Protein AF-S9QYT9-F1 (afdb_monomer_lite)

Radius of gyration: 26.93 Å; chains: 1; bounding box: 51×49×62 Å

Organism: NCBI:txid1123069

pLDDT: mean 79.94, std 13.96, range [47.41, 98.0]

Sequence (115 aa):
MLRTTLPFGLLFALAACAQFPALDARIPPSERQAPPAPLLPLIPILESADALSASGGFEAELSARADALAARSAGLAPTSDPAEDAARLDALRQRAANLRAATPWQASTPSASLP

Foldseek 3Di:
DPDPVVVVVVVVVVVVPDDPVVVVVVQDPCRVPDDPDDDDDVVVVVVVVVVVVVVPVVVVVVVVVVVVVVVVCVPDDPPDDPVVVVVVVVVVVVVVVVVVVVDPPVPDDPPDDDD

Structure (mmCIF, N/CA/C/O backbone):
data_AF-S9QYT9-F1
#
_entry.id   AF-S9QYT9-F1
#
loop_
_atom_site.group_PDB
_atom_site.id
_atom_site.type_symbol
_atom_site.label_atom_id
_atom_site.label_alt_id
_atom_site.label_comp_id
_atom_site.label_asym_id
_atom_site.label_entity_id
_atom_site.label_seq_id
_atom_site.pdbx_PDB_ins_code
_atom_site.Cartn_x
_atom_site.Cartn_y
_atom_site.Cartn_z
_atom_site.occupancy
_atom_site.B_iso_or_equiv
_atom_site.auth_seq_id
_atom_site.auth_comp_id
_atom_site.auth_asym_id
_atom_site.auth_atom_id
_atom_site.pdbx_PDB_model_num
ATOM 1 N N . MET A 1 1 ? 29.949 32.510 -30.313 1.00 49.00 1 MET A N 1
ATOM 2 C CA . MET A 1 1 ? 29.814 31.777 -29.032 1.00 49.00 1 MET A CA 1
ATOM 3 C C . MET A 1 1 ? 28.971 30.506 -29.229 1.00 49.00 1 MET A C 1
ATOM 5 O O . MET A 1 1 ? 27.970 30.331 -28.558 1.00 49.00 1 MET A O 1
ATOM 9 N N . LEU A 1 2 ? 29.350 29.625 -30.171 1.00 55.09 2 LEU A N 1
ATOM 10 C CA . LEU A 1 2 ? 28.521 28.484 -30.619 1.00 55.09 2 LEU A CA 1
ATOM 11 C C . LEU A 1 2 ? 29.330 27.171 -30.759 1.00 55.09 2 LEU A C 1
ATOM 13 O O . LEU A 1 2 ? 29.019 26.332 -31.593 1.00 55.09 2 LEU A O 1
ATOM 17 N N . ARG A 1 3 ? 30.438 27.026 -30.013 1.00 58.53 3 ARG A N 1
ATOM 18 C CA . ARG A 1 3 ? 31.364 25.872 -30.123 1.00 58.53 3 ARG A CA 1
ATOM 19 C C . ARG A 1 3 ? 31.360 24.940 -28.905 1.00 58.53 3 ARG A C 1
ATOM 21 O O . ARG A 1 3 ? 31.927 23.860 -28.987 1.00 58.53 3 ARG A O 1
ATOM 28 N N . THR A 1 4 ? 30.712 25.320 -27.805 1.00 57.84 4 THR A N 1
ATOM 29 C CA . THR A 1 4 ? 30.713 24.565 -26.535 1.00 57.84 4 THR A CA 1
ATOM 30 C C . THR A 1 4 ? 29.491 23.668 -26.321 1.00 57.84 4 THR A C 1
ATOM 32 O O . THR A 1 4 ? 29.521 22.832 -25.427 1.00 57.84 4 THR A O 1
ATOM 35 N N . THR A 1 5 ? 28.442 23.773 -27.142 1.00 58.00 5 THR A N 1
ATOM 36 C CA . THR A 1 5 ? 27.227 22.935 -27.035 1.00 58.00 5 THR A CA 1
ATOM 37 C C . THR A 1 5 ? 27.341 21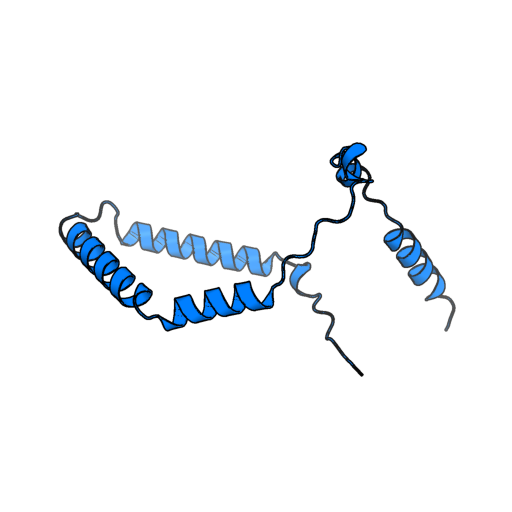.584 -27.752 1.00 58.00 5 THR A C 1
ATOM 39 O O . THR A 1 5 ? 26.647 20.635 -27.398 1.00 58.00 5 THR A O 1
ATOM 42 N N . LEU A 1 6 ? 28.254 21.466 -28.719 1.00 59.47 6 LEU A N 1
ATOM 43 C CA . LEU A 1 6 ? 28.481 20.257 -29.517 1.00 59.47 6 LEU A CA 1
ATOM 44 C C . LEU A 1 6 ? 29.016 19.041 -28.716 1.00 59.47 6 LEU A C 1
ATOM 46 O O . LEU A 1 6 ? 28.505 17.942 -28.930 1.00 59.47 6 LEU A O 1
ATOM 50 N N . PRO A 1 7 ? 29.967 19.175 -27.761 1.00 65.31 7 PRO A N 1
ATOM 51 C CA . PRO A 1 7 ? 30.437 18.022 -26.985 1.00 65.31 7 PRO A CA 1
ATOM 52 C C . PRO A 1 7 ? 29.396 17.505 -25.982 1.00 65.31 7 PRO A C 1
ATOM 54 O O . PRO A 1 7 ? 29.366 16.312 -25.695 1.00 65.31 7 PRO A O 1
ATOM 57 N N . PHE A 1 8 ? 28.517 18.375 -25.470 1.00 65.88 8 PHE A N 1
ATOM 58 C CA . PHE A 1 8 ? 27.509 17.988 -24.479 1.00 65.88 8 PHE A CA 1
ATOM 59 C C . PHE A 1 8 ? 26.408 17.113 -25.095 1.00 65.88 8 PHE A C 1
ATOM 61 O O . PHE A 1 8 ? 26.049 16.087 -24.524 1.00 65.88 8 PHE A O 1
ATOM 68 N N . GLY A 1 9 ? 25.935 17.459 -26.299 1.00 69.62 9 GLY A N 1
ATOM 69 C CA . GLY A 1 9 ? 24.971 16.632 -27.034 1.00 69.62 9 GLY A CA 1
ATOM 70 C C . GLY A 1 9 ? 25.532 15.259 -27.420 1.00 69.62 9 GLY A C 1
ATOM 71 O O . GLY A 1 9 ? 24.830 14.258 -27.309 1.00 69.62 9 GLY A O 1
ATOM 72 N N . LEU A 1 10 ? 26.816 15.193 -27.796 1.00 70.69 10 LEU A N 1
ATOM 73 C CA . LEU A 1 10 ? 27.498 13.936 -28.125 1.00 70.69 10 LEU A CA 1
ATOM 74 C C . LEU A 1 10 ? 27.612 13.007 -26.904 1.00 70.69 10 LEU A C 1
ATOM 76 O O . LEU A 1 10 ? 27.342 11.813 -27.011 1.00 70.69 10 LEU A O 1
ATOM 80 N N . LEU A 1 11 ? 27.970 13.551 -25.736 1.00 70.88 11 LEU A N 1
ATOM 81 C CA . LEU A 1 11 ? 28.046 12.790 -24.484 1.00 70.88 11 LEU A CA 1
ATOM 82 C C . LEU A 1 11 ? 26.670 12.287 -24.030 1.00 70.88 11 LEU A C 1
ATOM 84 O O . LEU A 1 11 ? 26.561 11.156 -23.562 1.00 70.88 11 LEU A O 1
ATOM 88 N N . PHE A 1 12 ? 25.615 13.085 -24.216 1.00 69.81 12 PHE A N 1
ATOM 89 C CA . PHE A 1 12 ? 24.249 12.674 -23.888 1.00 69.81 12 PHE A CA 1
ATOM 90 C C . PHE A 1 12 ? 23.732 11.583 -24.838 1.00 69.81 12 PHE A C 1
ATOM 92 O O . PHE A 1 12 ? 23.098 10.630 -24.392 1.00 69.81 12 PHE A O 1
ATOM 99 N N . ALA A 1 13 ? 24.067 11.664 -26.130 1.00 67.69 13 ALA A N 1
ATOM 100 C CA . ALA A 1 13 ? 23.765 10.616 -27.105 1.00 67.69 13 ALA A CA 1
ATOM 101 C C . ALA A 1 13 ? 24.514 9.302 -26.804 1.00 67.69 13 ALA A C 1
ATOM 103 O O . ALA A 1 13 ? 23.942 8.224 -26.940 1.00 67.69 13 ALA A O 1
ATOM 104 N N . LEU A 1 14 ? 25.765 9.379 -26.334 1.00 64.50 14 LEU A N 1
ATOM 105 C CA . LEU A 1 14 ? 26.533 8.212 -25.881 1.00 64.50 14 LEU A CA 1
ATOM 106 C C . LEU A 1 14 ? 25.954 7.596 -24.595 1.00 64.50 14 LEU A C 1
ATOM 108 O O . LEU A 1 14 ? 25.917 6.374 -24.474 1.00 64.50 14 LEU A O 1
ATOM 112 N N . ALA A 1 15 ? 25.460 8.415 -23.661 1.00 63.12 15 ALA A N 1
ATOM 113 C CA . ALA A 1 15 ? 24.824 7.943 -22.428 1.00 63.12 15 ALA A CA 1
ATOM 114 C C . ALA A 1 15 ? 23.426 7.341 -22.664 1.00 63.12 15 ALA A C 1
ATOM 116 O O . ALA A 1 15 ? 23.053 6.381 -21.996 1.00 63.12 15 ALA A O 1
ATOM 117 N N . ALA A 1 16 ? 22.669 7.852 -23.640 1.00 59.84 16 ALA A N 1
ATOM 118 C CA . ALA A 1 16 ? 21.370 7.297 -24.027 1.00 59.84 16 ALA A CA 1
ATOM 119 C C . ALA A 1 16 ? 21.474 5.927 -24.733 1.00 59.84 16 ALA A C 1
ATOM 121 O O . ALA A 1 16 ? 20.494 5.190 -24.779 1.00 59.84 16 ALA A O 1
ATOM 122 N N . CYS A 1 17 ? 22.662 5.559 -25.229 1.00 62.38 17 CYS A N 1
ATOM 123 C CA . CYS A 1 17 ? 22.975 4.229 -25.763 1.00 62.38 17 CYS A CA 1
ATOM 124 C C . CYS A 1 17 ? 23.557 3.263 -24.711 1.00 62.38 17 CYS A C 1
ATOM 126 O O . CYS A 1 17 ? 24.052 2.193 -25.072 1.00 62.38 17 CYS A O 1
ATOM 128 N N . ALA A 1 18 ? 23.534 3.610 -23.419 1.00 64.00 18 ALA A N 1
ATOM 129 C CA . ALA A 1 18 ? 24.022 2.727 -22.365 1.00 64.00 18 ALA A CA 1
ATOM 130 C C . ALA A 1 18 ? 23.052 1.553 -22.144 1.00 64.00 18 ALA A C 1
ATOM 132 O O . ALA A 1 18 ? 22.136 1.608 -21.326 1.00 64.00 18 ALA A O 1
ATOM 133 N N . GLN A 1 19 ? 23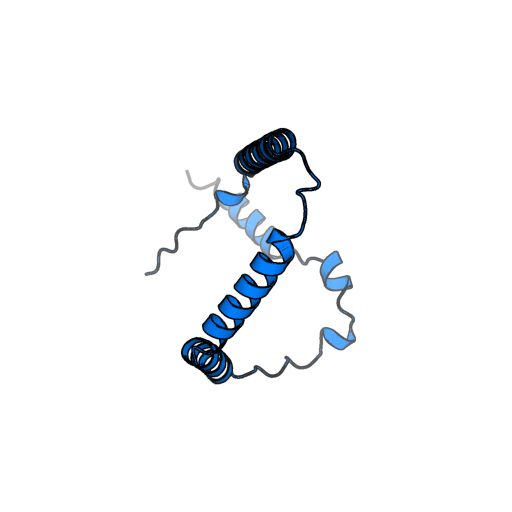.279 0.465 -22.881 1.00 64.25 19 GLN A N 1
ATOM 134 C CA . GLN A 1 19 ? 22.779 -0.867 -22.552 1.00 64.25 19 GLN A CA 1
ATOM 135 C C . GLN A 1 19 ? 23.243 -1.210 -21.126 1.00 64.25 19 GLN A C 1
ATOM 137 O O . GLN A 1 19 ? 24.431 -1.072 -20.838 1.00 64.25 19 GLN A O 1
ATOM 142 N N . PHE A 1 20 ? 22.344 -1.645 -20.237 1.00 80.25 20 PHE A N 1
ATOM 143 C CA . PHE A 1 20 ? 22.687 -2.041 -18.864 1.00 80.25 20 PHE A CA 1
ATOM 144 C C . PHE A 1 20 ? 22.950 -3.551 -18.818 1.00 80.25 20 PHE A C 1
ATOM 146 O O . PHE A 1 20 ? 22.059 -4.328 -18.465 1.00 80.25 20 PHE A O 1
ATOM 153 N N . PRO A 1 21 ? 24.179 -4.015 -19.117 1.00 74.81 21 PRO A N 1
ATOM 154 C CA . PRO A 1 21 ? 24.415 -5.421 -19.429 1.00 74.81 21 PRO A CA 1
ATOM 155 C C . PRO A 1 21 ? 24.209 -6.302 -18.193 1.00 74.81 21 PRO A C 1
ATOM 157 O O . PRO A 1 21 ? 23.772 -7.442 -18.299 1.00 74.81 21 PRO A O 1
ATOM 160 N N . ALA A 1 22 ? 24.483 -5.757 -17.002 1.00 81.75 22 ALA A N 1
ATOM 161 C CA . ALA A 1 22 ? 24.287 -6.428 -15.722 1.00 81.75 22 ALA A CA 1
ATOM 162 C C . ALA A 1 22 ? 22.804 -6.629 -15.357 1.00 81.75 22 ALA A C 1
ATOM 164 O O . ALA A 1 22 ? 22.479 -7.571 -14.635 1.00 81.75 22 ALA A O 1
ATOM 165 N N . LEU A 1 23 ? 21.912 -5.753 -15.834 1.00 76.94 23 LEU A N 1
ATOM 166 C CA . LEU A 1 23 ? 20.463 -5.911 -15.684 1.00 76.94 23 LEU A CA 1
ATOM 167 C C . LEU A 1 23 ? 19.924 -6.867 -16.747 1.00 76.94 23 LEU A C 1
ATOM 169 O O . LEU A 1 23 ? 19.214 -7.809 -16.407 1.00 76.94 23 LEU A O 1
ATOM 173 N N . ASP A 1 24 ? 20.351 -6.704 -17.997 1.00 81.50 24 ASP A N 1
ATOM 174 C CA . ASP A 1 24 ? 19.924 -7.558 -19.110 1.00 81.50 24 ASP A CA 1
ATOM 175 C C . ASP A 1 24 ? 20.361 -9.016 -18.934 1.00 81.50 24 ASP A C 1
ATOM 177 O O . ASP A 1 24 ? 19.656 -9.938 -19.342 1.00 81.50 24 ASP A O 1
ATOM 181 N N . ALA A 1 25 ? 21.507 -9.252 -18.288 1.00 85.56 25 ALA A N 1
ATOM 182 C CA . ALA A 1 25 ? 21.982 -10.591 -17.948 1.00 85.56 25 ALA A CA 1
ATOM 183 C C . ALA A 1 25 ? 21.037 -11.347 -16.997 1.00 85.56 25 ALA A C 1
ATOM 185 O O . ALA A 1 25 ? 21.092 -12.574 -16.951 1.00 85.56 25 ALA A O 1
ATOM 186 N N . ARG A 1 26 ? 20.160 -10.645 -16.264 1.00 90.75 26 ARG A N 1
ATOM 187 C CA . ARG A 1 26 ? 19.163 -11.273 -15.384 1.00 90.75 26 ARG A CA 1
ATOM 188 C C . ARG A 1 26 ? 17.967 -11.834 -16.147 1.00 90.75 26 ARG A C 1
ATOM 190 O O . ARG A 1 26 ? 17.253 -12.658 -15.589 1.00 90.75 26 ARG A O 1
ATOM 197 N N . ILE A 1 27 ? 17.753 -11.406 -17.393 1.00 88.25 27 ILE A N 1
ATOM 198 C CA . ILE A 1 27 ? 16.636 -11.865 -18.219 1.00 88.25 27 ILE A CA 1
ATOM 199 C C . ILE A 1 27 ? 17.098 -13.093 -19.022 1.00 88.25 27 ILE A C 1
ATOM 201 O O . ILE A 1 27 ? 18.004 -12.967 -19.867 1.00 88.25 27 ILE A O 1
ATOM 205 N N . PRO A 1 28 ? 16.512 -14.281 -18.793 1.00 89.62 28 PRO A N 1
ATOM 206 C CA . PRO A 1 28 ? 16.873 -15.485 -19.527 1.00 89.62 28 PRO A CA 1
ATOM 207 C C . PRO A 1 28 ? 16.576 -15.317 -21.027 1.00 89.62 28 PRO A C 1
ATOM 209 O O . PRO A 1 28 ? 15.660 -14.587 -21.415 1.00 89.62 28 PRO A O 1
ATOM 212 N N . PRO A 1 29 ? 17.347 -15.976 -21.909 1.00 85.06 29 PRO A N 1
ATOM 213 C CA . PRO A 1 29 ? 17.240 -15.774 -23.356 1.00 85.06 29 PRO A CA 1
ATOM 214 C C . PRO A 1 29 ? 15.849 -16.120 -23.908 1.00 85.06 29 PRO A C 1
ATOM 216 O O . PRO A 1 29 ? 15.404 -15.488 -24.863 1.00 85.06 29 PRO A O 1
ATOM 219 N N . SER A 1 30 ? 15.145 -17.065 -23.278 1.00 87.56 30 SER A N 1
ATOM 220 C CA . SER A 1 30 ? 13.771 -17.450 -23.617 1.00 87.56 30 SER A CA 1
ATOM 221 C C . SER A 1 30 ? 12.739 -16.348 -23.358 1.00 87.56 30 SER A C 1
ATOM 223 O O . SER A 1 30 ? 11.728 -16.299 -24.047 1.00 87.56 30 SER A O 1
ATOM 225 N N . GLU A 1 31 ? 12.984 -15.456 -22.396 1.00 88.31 31 GLU A N 1
ATOM 226 C CA . GLU A 1 31 ? 12.055 -14.374 -22.040 1.00 88.31 31 GLU A CA 1
ATOM 227 C C . GLU A 1 31 ? 12.266 -13.118 -22.891 1.00 88.31 31 GLU A C 1
ATOM 229 O O . GLU A 1 31 ? 11.319 -12.383 -23.147 1.00 88.31 31 GLU A O 1
ATOM 234 N N . ARG A 1 32 ? 13.479 -12.892 -23.414 1.00 85.44 32 ARG A N 1
ATOM 235 C CA . ARG A 1 32 ? 13.777 -11.716 -24.262 1.00 85.44 32 ARG A CA 1
ATOM 236 C C . ARG A 1 32 ? 13.023 -11.712 -25.587 1.00 85.44 32 ARG A C 1
ATOM 238 O O . ARG A 1 32 ? 12.833 -10.656 -26.178 1.00 85.44 32 ARG A O 1
ATOM 245 N N . GLN A 1 33 ? 12.658 -12.895 -26.070 1.00 88.50 33 GLN A N 1
ATOM 246 C CA . GLN A 1 33 ? 11.910 -13.093 -27.312 1.00 88.50 33 GLN A CA 1
ATOM 247 C C . GLN A 1 33 ? 10.484 -13.577 -27.041 1.00 88.50 33 GLN A C 1
ATOM 249 O O . GLN A 1 33 ? 9.781 -13.966 -27.974 1.00 88.50 33 GLN A O 1
ATOM 254 N N . ALA A 1 34 ? 10.061 -13.593 -25.773 1.00 88.06 34 ALA A N 1
ATOM 255 C CA . ALA A 1 34 ? 8.709 -13.986 -25.439 1.00 88.06 34 ALA A CA 1
ATOM 256 C C . ALA A 1 34 ? 7.715 -13.001 -26.075 1.00 88.06 34 ALA A C 1
ATOM 258 O O . ALA A 1 34 ? 7.990 -11.797 -26.145 1.00 88.06 34 ALA A O 1
ATOM 259 N N . PRO A 1 35 ? 6.551 -13.488 -26.533 1.00 90.94 35 PRO A N 1
ATOM 260 C CA . PRO A 1 35 ? 5.466 -12.612 -26.932 1.00 90.94 35 PRO A CA 1
ATOM 261 C C . PRO A 1 35 ? 5.149 -11.612 -25.810 1.00 90.94 35 PRO A C 1
ATOM 263 O O . PRO A 1 35 ? 5.176 -11.998 -24.635 1.00 90.94 35 PRO A O 1
ATOM 266 N N . PRO A 1 36 ? 4.831 -10.349 -26.143 1.00 86.31 36 PRO A N 1
ATOM 267 C CA . PRO A 1 36 ? 4.375 -9.381 -25.157 1.00 86.31 36 PRO A CA 1
ATOM 268 C C . PRO A 1 36 ? 3.229 -9.958 -24.324 1.00 86.31 36 PRO A C 1
ATOM 270 O O . PRO A 1 36 ? 2.332 -10.612 -24.864 1.00 86.31 36 PRO A O 1
ATOM 273 N N . ALA A 1 37 ? 3.253 -9.709 -23.014 1.00 85.94 37 ALA A N 1
ATOM 274 C CA . ALA A 1 37 ? 2.168 -10.135 -22.143 1.00 85.94 37 ALA A CA 1
ATOM 275 C C . ALA A 1 37 ? 0.842 -9.508 -22.616 1.00 85.94 37 ALA A C 1
ATOM 277 O O . ALA A 1 37 ? 0.827 -8.343 -23.030 1.00 85.94 37 ALA A O 1
ATOM 278 N N . PRO A 1 38 ? -0.275 -10.251 -22.558 1.00 90.25 38 PRO A N 1
ATOM 279 C CA . PRO A 1 38 ? -1.572 -9.690 -22.892 1.00 90.25 38 PRO A CA 1
ATOM 280 C C . PRO A 1 38 ? -1.881 -8.526 -21.946 1.00 90.25 38 PRO A C 1
ATOM 282 O O . PRO A 1 38 ? -1.756 -8.648 -20.726 1.00 90.25 38 PRO A O 1
ATOM 285 N N . LEU A 1 39 ? -2.279 -7.388 -22.513 1.00 89.75 39 LEU A N 1
ATOM 286 C CA . LEU A 1 39 ? -2.681 -6.228 -21.725 1.00 89.75 39 LEU A CA 1
ATOM 287 C C . LEU A 1 39 ? -4.014 -6.533 -21.035 1.00 89.75 39 LEU A C 1
ATOM 289 O O . LEU A 1 39 ? -5.002 -6.846 -21.702 1.00 89.75 39 LEU A O 1
ATOM 293 N N . LEU A 1 40 ? -4.051 -6.428 -19.706 1.00 90.75 40 LEU A N 1
ATOM 294 C CA . LEU A 1 40 ? -5.311 -6.480 -18.968 1.00 90.75 40 LEU A CA 1
ATOM 295 C C . LEU A 1 40 ? -6.078 -5.161 -19.161 1.00 90.75 40 LEU A C 1
ATOM 297 O O . LEU A 1 40 ? -5.474 -4.087 -19.074 1.00 90.75 40 LEU A O 1
ATOM 301 N N . PRO A 1 41 ? -7.403 -5.207 -19.380 1.00 90.12 41 PRO A N 1
ATOM 302 C CA . PRO A 1 41 ? -8.211 -3.999 -19.447 1.00 90.12 41 PRO A CA 1
ATOM 303 C C . PRO A 1 41 ? -8.250 -3.334 -18.064 1.00 90.12 41 PRO A C 1
ATOM 305 O O . PRO A 1 41 ? -8.791 -3.892 -17.114 1.00 90.12 41 PRO A O 1
ATOM 308 N N . LEU A 1 42 ? -7.667 -2.138 -17.949 1.00 91.00 42 LEU A N 1
ATOM 309 C CA . LEU A 1 42 ? -7.545 -1.423 -16.671 1.00 91.00 42 LEU A CA 1
ATOM 310 C C . LEU A 1 42 ? -8.876 -0.851 -16.175 1.00 91.00 42 LEU A C 1
ATOM 312 O O . LEU A 1 42 ? -9.125 -0.856 -14.976 1.00 91.00 42 LEU A O 1
ATOM 316 N N . ILE A 1 43 ? -9.734 -0.390 -17.088 1.00 93.88 43 ILE A N 1
ATOM 317 C CA . ILE A 1 43 ? -11.022 0.239 -16.757 1.00 93.88 43 ILE A CA 1
ATOM 318 C C . ILE A 1 43 ? -11.890 -0.627 -15.826 1.00 93.88 43 ILE A C 1
ATOM 320 O O . ILE A 1 43 ? -12.210 -0.145 -14.744 1.00 93.88 43 ILE A O 1
ATOM 324 N N . PRO A 1 44 ? -12.193 -1.906 -16.131 1.00 91.12 44 PRO A N 1
ATOM 325 C CA . PRO A 1 44 ? -13.018 -2.724 -15.237 1.00 91.12 44 PRO A CA 1
ATOM 326 C C . PRO A 1 44 ? -12.357 -2.989 -13.876 1.00 91.12 44 PRO A C 1
ATOM 328 O O . PRO A 1 44 ? -13.047 -3.162 -12.875 1.00 91.12 44 PRO A O 1
ATOM 331 N N . ILE A 1 45 ? -11.021 -3.011 -13.814 1.00 89.75 45 ILE A N 1
ATOM 332 C CA . ILE A 1 45 ? -10.285 -3.194 -12.556 1.00 89.75 45 ILE A CA 1
ATOM 333 C C . ILE A 1 45 ? -10.452 -1.953 -11.677 1.00 89.75 45 ILE A C 1
ATOM 335 O O . ILE A 1 45 ? -10.750 -2.076 -10.490 1.00 89.75 45 ILE A O 1
ATOM 339 N N . LEU A 1 46 ? -10.303 -0.765 -12.260 1.00 91.12 46 LEU A N 1
ATOM 340 C CA . LEU A 1 46 ? -10.463 0.500 -11.547 1.00 91.12 46 LEU A CA 1
ATOM 341 C C . LEU A 1 46 ? -11.909 0.701 -11.088 1.00 91.12 46 LEU A C 1
ATOM 343 O O . LEU A 1 46 ? -12.136 0.984 -9.917 1.00 91.12 46 LEU A O 1
ATOM 347 N N . GLU A 1 47 ? -12.884 0.427 -11.955 1.00 92.25 47 GLU A N 1
ATOM 348 C CA . GLU A 1 47 ? -14.307 0.484 -11.598 1.00 92.25 47 GLU A CA 1
ATOM 349 C C . GLU A 1 47 ? -14.648 -0.468 -10.441 1.00 92.25 47 GLU A C 1
ATOM 351 O O . GLU A 1 47 ? -15.408 -0.109 -9.541 1.00 92.25 47 GLU A O 1
ATOM 356 N N . SER A 1 48 ? -14.054 -1.667 -10.411 1.00 84.94 48 SER A N 1
ATOM 357 C CA . SER A 1 48 ? -14.248 -2.607 -9.301 1.00 84.94 48 SER A CA 1
ATOM 358 C C . SER A 1 48 ? -13.641 -2.112 -7.981 1.00 84.94 48 SER A C 1
ATOM 360 O O . SER A 1 48 ? -14.221 -2.333 -6.917 1.00 84.94 48 SER A O 1
ATOM 362 N N . ALA A 1 49 ? -12.505 -1.411 -8.037 1.00 84.62 49 ALA A N 1
ATOM 363 C CA . ALA A 1 49 ? -11.851 -0.834 -6.866 1.00 84.62 49 ALA A CA 1
ATOM 364 C C . ALA A 1 49 ? -12.639 0.365 -6.306 1.00 84.62 49 ALA A C 1
ATOM 366 O O . ALA A 1 49 ? -12.803 0.493 -5.087 1.00 84.62 49 ALA A O 1
ATOM 367 N N . ASP A 1 50 ? -13.192 1.195 -7.189 1.00 85.12 50 ASP A N 1
ATOM 368 C CA . ASP A 1 50 ? -14.064 2.309 -6.817 1.00 85.12 50 ASP A CA 1
ATOM 369 C C . ASP A 1 50 ? -15.381 1.804 -6.211 1.00 85.12 50 ASP A C 1
ATOM 371 O O . ASP A 1 50 ? -15.818 2.299 -5.170 1.00 85.12 50 ASP A O 1
ATOM 375 N N . ALA A 1 51 ? -15.982 0.761 -6.793 1.00 81.44 51 ALA A N 1
ATOM 376 C CA . ALA A 1 51 ? -17.192 0.133 -6.261 1.00 81.44 51 ALA A CA 1
ATOM 377 C C . ALA A 1 51 ? -16.972 -0.487 -4.871 1.00 81.44 51 ALA A C 1
ATOM 379 O O . ALA A 1 51 ? -17.845 -0.399 -4.005 1.00 81.44 51 ALA A O 1
ATOM 380 N N . LEU A 1 52 ? -15.796 -1.078 -4.631 1.00 75.56 52 LEU A N 1
ATOM 381 C CA . LEU A 1 52 ? -15.429 -1.605 -3.318 1.00 75.56 52 LEU A CA 1
ATOM 382 C C . LEU A 1 52 ? -15.340 -0.482 -2.275 1.00 75.56 52 LEU A C 1
ATOM 384 O O . LEU A 1 52 ? -15.879 -0.626 -1.180 1.00 75.56 52 LEU A O 1
ATOM 388 N N . SER A 1 53 ? -14.740 0.653 -2.640 1.00 68.69 53 SER A N 1
ATOM 389 C CA . SER A 1 53 ? -14.636 1.835 -1.773 1.00 68.69 53 SER A CA 1
ATOM 390 C C . SER A 1 53 ? -16.008 2.472 -1.502 1.00 68.69 53 SER A C 1
ATOM 392 O O . SER A 1 53 ? -16.298 2.890 -0.386 1.00 68.69 53 SER A O 1
ATOM 394 N N . ALA A 1 54 ? -16.899 2.487 -2.498 1.00 66.44 54 ALA A N 1
ATOM 395 C CA . ALA A 1 54 ? -18.261 3.011 -2.372 1.00 66.44 54 ALA A CA 1
ATOM 396 C C . ALA A 1 54 ? -19.200 2.114 -1.542 1.00 66.44 54 ALA A C 1
ATOM 398 O O . ALA A 1 54 ? -20.241 2.578 -1.078 1.00 66.44 54 ALA A O 1
ATOM 399 N N . SER A 1 55 ? -18.853 0.836 -1.348 1.00 71.06 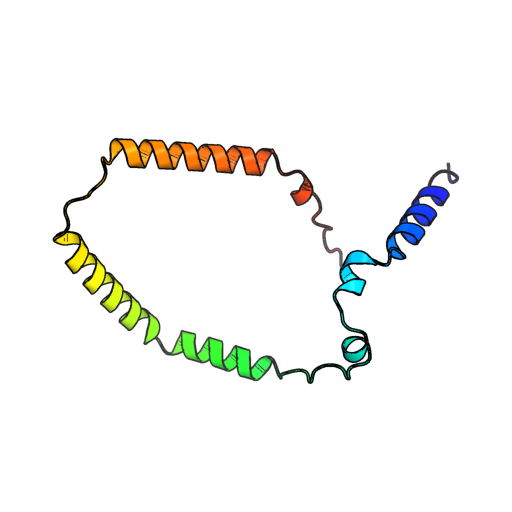55 SER A N 1
ATOM 400 C CA . SER A 1 55 ? -19.703 -0.127 -0.637 1.00 71.06 55 SER A CA 1
ATOM 401 C C . SER A 1 55 ? -19.833 0.142 0.869 1.00 71.06 55 SER A C 1
ATOM 403 O O . SER A 1 55 ? -20.722 -0.426 1.502 1.00 71.06 55 SER A O 1
ATOM 405 N N . GLY A 1 56 ? -18.974 0.991 1.453 1.00 69.44 56 GLY A N 1
ATOM 406 C CA . GLY A 1 56 ? -19.065 1.490 2.836 1.00 69.44 56 GLY A CA 1
ATOM 407 C C . GLY A 1 56 ? -18.955 0.439 3.952 1.00 69.44 56 GLY A C 1
ATOM 408 O O . GLY A 1 56 ? -18.893 0.790 5.129 1.00 69.44 56 GLY A O 1
ATOM 409 N N . GLY A 1 57 ? -18.921 -0.854 3.615 1.00 72.75 57 GLY A N 1
ATOM 410 C CA . GLY A 1 57 ? -18.762 -1.947 4.575 1.00 72.75 57 GLY A CA 1
ATOM 411 C C . GLY A 1 57 ? -17.353 -2.021 5.159 1.00 72.75 57 GLY A C 1
ATOM 412 O O . GLY A 1 57 ? -17.176 -2.493 6.281 1.00 72.75 57 GLY A O 1
ATOM 413 N N . PHE A 1 58 ? -16.362 -1.506 4.427 1.00 78.50 58 PHE A N 1
ATOM 414 C CA . PHE A 1 58 ? -14.966 -1.517 4.842 1.00 78.50 58 PHE A CA 1
ATOM 415 C C . PHE A 1 58 ? -14.736 -0.650 6.083 1.00 78.50 58 PHE A C 1
ATOM 417 O O . PHE A 1 58 ? -14.138 -1.119 7.044 1.00 78.50 58 PHE A O 1
ATOM 424 N N . GLU A 1 59 ? -15.271 0.570 6.114 1.00 82.25 59 GLU A N 1
ATOM 425 C CA . GLU A 1 59 ? -15.139 1.506 7.233 1.00 82.25 59 GLU A CA 1
ATOM 426 C C . GLU A 1 59 ? -15.769 0.967 8.518 1.00 82.25 59 GLU A C 1
ATOM 428 O O . GLU A 1 59 ? -15.157 1.067 9.581 1.00 82.25 59 GLU A O 1
ATOM 433 N N . ALA A 1 60 ? -16.957 0.361 8.426 1.00 84.69 60 ALA A N 1
ATOM 434 C CA . ALA A 1 60 ? -17.639 -0.230 9.577 1.00 84.69 60 ALA A CA 1
ATOM 435 C C . ALA A 1 60 ? -16.892 -1.462 10.121 1.00 84.69 60 ALA A C 1
ATOM 437 O O . ALA A 1 60 ? -16.795 -1.662 11.334 1.00 84.69 60 ALA A O 1
ATOM 438 N N . GLU A 1 61 ? -16.326 -2.290 9.240 1.00 87.38 61 GLU A N 1
ATOM 439 C CA . GLU A 1 61 ? -15.483 -3.411 9.657 1.00 87.38 61 GLU A CA 1
ATOM 440 C C . GLU A 1 61 ? -14.161 -2.921 10.272 1.00 87.38 61 GLU A C 1
ATOM 442 O O . GLU A 1 61 ? -13.702 -3.466 11.281 1.00 87.38 61 GLU A O 1
ATOM 447 N N . LEU A 1 62 ? -13.563 -1.864 9.712 1.00 88.75 62 LEU A N 1
ATOM 448 C CA . LEU A 1 62 ? -12.349 -1.250 10.244 1.00 88.75 62 LEU A CA 1
ATOM 449 C C . LEU A 1 62 ? -12.590 -0.638 11.624 1.00 88.75 62 LEU A C 1
ATOM 451 O O . LEU A 1 62 ? -11.770 -0.843 12.519 1.00 88.75 62 LEU A O 1
ATOM 455 N N . SER A 1 63 ? -13.709 0.067 11.816 1.00 90.81 63 SER A N 1
ATOM 456 C CA . SER A 1 63 ? -14.066 0.659 13.105 1.00 90.81 63 SER A CA 1
ATOM 457 C C . SER A 1 63 ? -14.305 -0.424 14.153 1.00 90.81 63 SER 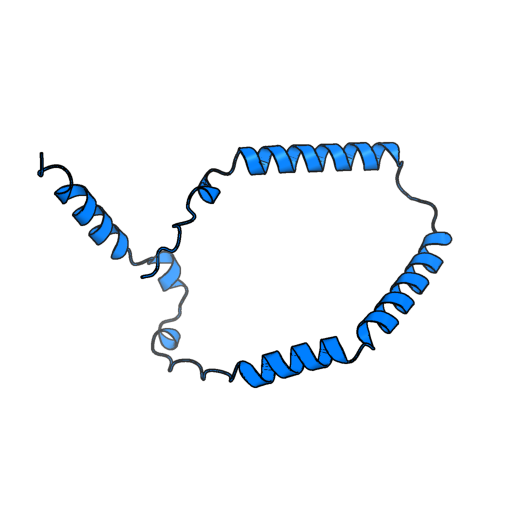A C 1
ATOM 459 O O . SER A 1 63 ? -13.714 -0.368 15.225 1.00 90.81 63 SER A O 1
ATOM 461 N N . ALA A 1 64 ? -15.052 -1.481 13.817 1.00 92.81 64 ALA A N 1
ATOM 462 C CA . ALA A 1 64 ? -15.276 -2.604 14.727 1.00 92.81 64 ALA A CA 1
ATOM 463 C C . ALA A 1 64 ? -13.962 -3.301 15.128 1.00 92.81 64 ALA A C 1
ATOM 465 O O . ALA A 1 64 ? -13.763 -3.667 16.290 1.00 92.81 64 ALA A O 1
ATOM 466 N N . ARG A 1 65 ? -13.025 -3.464 14.184 1.00 93.12 65 ARG A N 1
ATOM 467 C CA . ARG A 1 65 ? -11.686 -4.004 14.469 1.00 93.12 65 ARG A CA 1
ATOM 468 C C . ARG A 1 65 ? -10.860 -3.064 15.343 1.00 93.12 65 ARG A C 1
ATOM 470 O O . ARG A 1 65 ? -10.156 -3.550 16.231 1.00 93.12 65 ARG A O 1
ATOM 477 N N . ALA A 1 66 ? -10.936 -1.757 15.103 1.00 94.00 66 ALA A N 1
ATOM 478 C CA . ALA A 1 66 ? -10.259 -0.750 15.910 1.00 94.00 66 ALA A CA 1
ATOM 479 C C . ALA A 1 66 ? -10.784 -0.759 17.351 1.00 94.00 66 ALA A C 1
ATOM 481 O O . ALA A 1 66 ? -9.979 -0.828 18.277 1.00 94.00 66 ALA A O 1
ATOM 482 N N . ASP A 1 67 ? -12.101 -0.817 17.546 1.00 95.50 67 ASP A N 1
ATOM 483 C CA . ASP A 1 67 ? -12.731 -0.900 18.868 1.00 95.50 67 ASP A CA 1
ATOM 484 C C . ASP A 1 67 ? -12.329 -2.185 19.602 1.00 95.50 67 ASP A C 1
ATOM 486 O O . ASP A 1 67 ? -11.925 -2.154 20.766 1.00 95.50 67 ASP A O 1
ATOM 490 N N . ALA A 1 68 ? -12.349 -3.329 18.910 1.00 93.88 68 ALA A N 1
ATOM 491 C CA . ALA A 1 68 ? -11.907 -4.603 19.474 1.00 93.88 68 ALA A CA 1
ATOM 492 C C . ALA A 1 68 ? -10.408 -4.604 19.826 1.00 93.88 68 ALA A C 1
ATOM 494 O O . ALA A 1 68 ? -9.976 -5.278 20.764 1.00 93.88 68 ALA A O 1
ATOM 495 N N . LEU A 1 69 ? -9.579 -3.881 19.070 1.00 93.56 69 LEU A N 1
ATOM 496 C CA . LEU A 1 69 ? -8.168 -3.701 19.399 1.00 93.56 69 LEU A CA 1
ATOM 497 C C . LEU A 1 69 ? -7.996 -2.772 20.604 1.00 93.56 69 LEU A C 1
ATOM 499 O O . LEU A 1 69 ? -7.260 -3.131 21.518 1.00 93.56 69 LEU A O 1
ATOM 503 N N . ALA A 1 70 ? -8.716 -1.650 20.639 1.00 91.25 70 ALA A N 1
ATOM 504 C CA . ALA A 1 70 ? -8.689 -0.684 21.730 1.00 91.25 70 ALA A CA 1
ATOM 505 C C . ALA A 1 70 ? -9.115 -1.326 23.059 1.00 91.25 70 ALA A C 1
ATOM 507 O O . ALA A 1 70 ? -8.423 -1.182 24.068 1.00 91.25 70 ALA A O 1
ATOM 508 N N . ALA A 1 71 ? -10.192 -2.117 23.045 1.00 91.12 71 ALA A N 1
ATOM 509 C CA . ALA A 1 71 ? -10.663 -2.868 24.205 1.00 91.12 71 ALA A CA 1
ATOM 510 C C . ALA A 1 71 ? -9.621 -3.883 24.701 1.00 91.12 71 ALA A C 1
ATOM 512 O O . ALA A 1 71 ? -9.395 -4.002 25.905 1.00 91.12 71 ALA A O 1
ATOM 513 N N . ARG A 1 72 ? -8.935 -4.582 23.785 1.00 88.00 72 ARG A N 1
ATOM 514 C CA . ARG A 1 72 ? -7.837 -5.494 24.146 1.00 88.00 72 ARG A CA 1
ATOM 515 C C . ARG A 1 72 ? -6.644 -4.740 24.728 1.00 88.00 72 ARG A C 1
ATOM 517 O O . ARG A 1 72 ? -6.102 -5.177 25.738 1.00 88.00 72 ARG A O 1
ATOM 524 N N . SER A 1 73 ? -6.258 -3.609 24.136 1.00 88.06 73 SER A N 1
ATOM 525 C CA . SER A 1 73 ? -5.148 -2.788 24.633 1.00 88.06 73 SER A CA 1
ATOM 526 C C . SER A 1 73 ? -5.442 -2.108 25.965 1.00 88.06 73 SER A C 1
ATOM 528 O O . SER A 1 73 ? -4.519 -1.916 26.743 1.00 88.06 73 SER A O 1
ATOM 530 N N . ALA A 1 74 ? -6.703 -1.796 26.274 1.00 83.44 74 ALA A N 1
ATOM 531 C CA . ALA A 1 74 ? -7.076 -1.172 27.544 1.00 83.44 74 ALA A CA 1
ATOM 532 C C . ALA A 1 74 ? -6.761 -2.059 28.764 1.00 83.44 74 ALA A C 1
ATOM 534 O O . ALA A 1 74 ? -6.542 -1.545 29.858 1.00 83.44 74 ALA A O 1
ATOM 535 N N . GLY A 1 75 ? -6.720 -3.383 28.580 1.00 77.81 7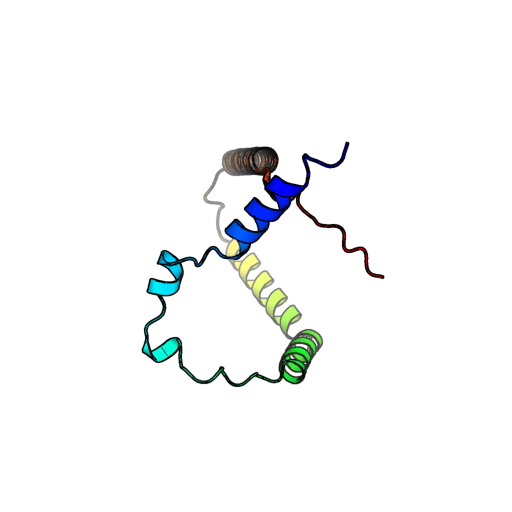5 GLY A N 1
ATOM 536 C CA . GLY A 1 75 ? -6.323 -4.337 29.619 1.00 77.81 75 GLY A CA 1
ATOM 537 C C . GLY A 1 75 ? -4.818 -4.622 29.683 1.00 77.81 75 GLY A C 1
ATOM 538 O O . GLY A 1 75 ? -4.377 -5.345 30.573 1.00 77.81 75 GLY A O 1
ATOM 539 N N . LEU A 1 76 ? -4.028 -4.093 28.747 1.00 84.62 76 LEU A N 1
ATOM 540 C CA . LEU A 1 76 ? -2.583 -4.288 28.688 1.00 84.62 76 LEU A CA 1
ATOM 541 C C . LEU A 1 76 ? -1.887 -3.102 29.363 1.00 84.62 76 LEU A C 1
ATOM 543 O O . LEU A 1 76 ? -2.101 -1.948 28.996 1.00 84.62 76 LEU A O 1
ATOM 547 N N . ALA A 1 77 ? -1.028 -3.380 30.344 1.00 77.00 77 ALA A N 1
ATOM 548 C CA . ALA A 1 77 ? -0.140 -2.356 30.880 1.00 77.00 77 ALA A CA 1
ATOM 549 C C . ALA A 1 77 ? 0.878 -1.953 29.795 1.00 77.00 77 ALA A C 1
ATOM 551 O O . ALA A 1 77 ? 1.425 -2.844 29.133 1.00 77.00 77 ALA A O 1
ATOM 552 N N . PRO A 1 78 ? 1.154 -0.651 29.598 1.00 73.38 78 PRO A N 1
ATOM 553 C CA . PRO A 1 78 ? 2.209 -0.224 28.690 1.00 73.38 78 PRO A CA 1
ATOM 554 C C . PRO A 1 78 ? 3.535 -0.840 29.144 1.00 73.38 78 PRO A C 1
ATOM 556 O O . PRO A 1 78 ? 3.939 -0.708 30.297 1.00 73.38 78 PRO A O 1
ATOM 559 N N . THR A 1 79 ? 4.189 -1.563 28.237 1.00 78.00 79 THR A N 1
ATOM 560 C CA . THR A 1 79 ? 5.454 -2.259 28.512 1.00 78.00 79 THR A CA 1
ATOM 561 C C . THR A 1 79 ? 6.672 -1.345 28.387 1.00 78.00 79 THR A C 1
ATOM 563 O O . THR A 1 79 ? 7.786 -1.785 28.657 1.00 78.00 79 THR A O 1
ATOM 566 N N . SER A 1 80 ? 6.476 -0.104 27.940 1.00 79.62 80 SER A N 1
ATOM 567 C CA . SER A 1 80 ? 7.529 0.881 27.700 1.00 79.62 80 SER A CA 1
ATOM 568 C C . SER A 1 80 ? 7.272 2.182 28.460 1.00 79.62 80 SER A C 1
ATOM 570 O O . SER A 1 80 ? 6.128 2.574 28.702 1.00 79.62 80 SER A O 1
ATOM 572 N N . ASP A 1 81 ? 8.366 2.830 28.865 1.00 88.12 81 ASP A N 1
ATOM 573 C CA . ASP A 1 81 ? 8.347 4.135 29.518 1.00 88.12 81 ASP A CA 1
ATOM 574 C C . ASP A 1 81 ? 7.986 5.220 28.482 1.00 88.12 81 ASP A C 1
ATOM 576 O O . ASP A 1 81 ? 8.688 5.355 27.471 1.00 88.12 81 ASP A O 1
ATOM 580 N N . PRO A 1 82 ? 6.925 6.021 28.706 1.00 86.94 82 PRO A N 1
ATOM 581 C CA . PRO A 1 82 ? 6.521 7.074 27.777 1.00 86.94 82 PRO A CA 1
ATOM 582 C C . PRO A 1 82 ? 7.624 8.109 27.511 1.00 86.94 82 PRO A C 1
ATOM 584 O O . PRO A 1 82 ? 7.662 8.687 26.422 1.00 86.94 82 PRO A O 1
ATOM 587 N N . ALA A 1 83 ? 8.532 8.345 28.463 1.00 89.56 83 ALA A N 1
ATOM 588 C CA . ALA A 1 83 ? 9.660 9.251 28.268 1.00 89.56 83 ALA A CA 1
ATOM 589 C C . ALA A 1 83 ? 10.696 8.674 27.287 1.00 89.56 83 ALA A C 1
ATOM 591 O O . ALA A 1 83 ? 11.239 9.407 26.455 1.00 89.56 83 ALA A O 1
ATOM 592 N N . GLU A 1 84 ? 10.941 7.362 27.336 1.00 92.38 84 GLU A N 1
ATOM 593 C CA . GLU A 1 84 ? 11.856 6.680 26.416 1.00 92.38 84 GLU A CA 1
ATOM 594 C C . GLU A 1 84 ? 11.283 6.637 24.992 1.00 92.38 84 GLU A C 1
ATOM 596 O O . GLU A 1 84 ? 11.993 6.915 24.021 1.00 92.38 84 GLU A O 1
ATOM 601 N N . ASP A 1 85 ? 9.983 6.365 24.861 1.00 92.50 85 ASP A N 1
ATOM 602 C CA . ASP A 1 85 ? 9.295 6.362 23.569 1.00 92.50 85 ASP A CA 1
ATOM 603 C C . ASP A 1 85 ? 9.273 7.763 22.933 1.00 92.50 85 ASP A C 1
ATOM 605 O O . ASP A 1 85 ? 9.522 7.904 21.730 1.00 92.50 85 ASP A O 1
ATOM 609 N N . ALA A 1 86 ? 9.067 8.818 23.731 1.00 94.88 86 ALA A N 1
ATOM 610 C CA . ALA A 1 86 ? 9.159 10.200 23.264 1.00 94.88 86 ALA A CA 1
ATOM 611 C C . ALA A 1 86 ? 10.572 10.544 22.759 1.00 94.88 86 ALA A C 1
ATOM 613 O O . ALA A 1 86 ? 10.723 11.052 21.644 1.00 94.88 86 ALA A O 1
ATOM 614 N N . ALA A 1 87 ? 11.610 10.191 23.525 1.00 95.56 87 ALA A N 1
ATOM 615 C CA . ALA A 1 87 ? 13.000 10.407 23.126 1.00 95.56 87 ALA A CA 1
ATOM 616 C C . ALA A 1 87 ? 13.354 9.650 21.832 1.00 95.56 87 ALA A C 1
ATOM 618 O O . ALA A 1 87 ? 14.024 10.184 20.943 1.00 95.56 87 ALA A O 1
ATOM 619 N N . ARG A 1 88 ? 12.860 8.414 21.684 1.00 96.06 88 ARG A N 1
ATOM 620 C CA . ARG A 1 88 ? 13.049 7.602 20.475 1.00 96.06 88 ARG A CA 1
ATOM 621 C C . ARG A 1 88 ? 12.355 8.220 19.259 1.00 96.06 88 ARG A C 1
ATOM 623 O O . ARG A 1 88 ? 12.947 8.255 18.178 1.00 96.06 88 ARG A O 1
ATOM 630 N N . LEU A 1 89 ? 11.131 8.727 19.416 1.00 97.31 89 LEU A N 1
ATOM 631 C CA . LEU A 1 89 ? 10.404 9.415 18.345 1.00 97.31 89 LEU A CA 1
ATOM 632 C C . LEU A 1 89 ? 11.126 10.684 17.883 1.00 97.31 89 LEU A C 1
ATOM 634 O O . LEU A 1 89 ? 11.232 10.915 16.677 1.00 97.31 89 LEU A O 1
ATOM 638 N N . ASP A 1 90 ? 11.669 11.474 18.805 1.00 97.94 90 ASP A N 1
ATOM 639 C CA . ASP A 1 90 ? 12.434 12.672 18.455 1.00 97.94 90 ASP A CA 1
ATOM 640 C C . ASP A 1 90 ? 13.732 12.332 17.720 1.00 97.94 90 ASP A C 1
ATOM 642 O O . ASP A 1 90 ? 14.022 12.925 16.676 1.00 97.94 90 ASP A O 1
ATOM 646 N N . ALA A 1 91 ? 14.450 11.295 18.160 1.00 97.38 91 ALA A N 1
ATOM 647 C CA . ALA A 1 91 ? 15.622 10.795 17.447 1.00 97.38 91 ALA A CA 1
ATOM 648 C C . ALA A 1 91 ? 15.282 10.354 16.006 1.00 97.38 91 ALA A C 1
ATOM 650 O O . ALA A 1 91 ? 16.025 10.654 15.063 1.00 97.38 91 ALA A O 1
ATOM 651 N N . LEU A 1 92 ? 14.137 9.687 15.801 1.00 98.00 92 LEU A N 1
ATOM 652 C CA . LEU A 1 92 ? 13.662 9.291 14.469 1.00 98.00 92 LEU A CA 1
ATOM 653 C C . LEU A 1 92 ? 13.300 10.499 13.596 1.00 98.00 92 LEU A C 1
ATOM 655 O O . LEU A 1 92 ? 13.676 10.538 12.421 1.00 98.00 92 LEU A O 1
ATOM 659 N N . ARG A 1 93 ? 12.618 11.507 14.156 1.00 98.00 93 ARG A N 1
ATOM 660 C CA . ARG A 1 93 ? 12.289 12.756 13.445 1.00 98.00 93 ARG A CA 1
ATOM 661 C C . ARG A 1 93 ? 13.548 13.488 13.002 1.00 98.00 93 ARG A C 1
ATOM 663 O O . ARG A 1 93 ? 13.631 13.923 11.852 1.00 98.00 93 ARG A O 1
ATOM 670 N N . GLN A 1 94 ? 14.543 13.569 13.879 1.00 97.75 94 GLN A N 1
ATOM 671 C CA . GLN A 1 94 ? 15.804 14.239 13.594 1.00 97.75 94 GLN A CA 1
ATOM 672 C C . GLN A 1 94 ? 16.606 13.492 12.524 1.00 97.75 94 GLN A C 1
ATOM 674 O O . GLN A 1 94 ? 17.096 14.100 11.572 1.00 97.75 94 GLN A O 1
ATOM 679 N N . ARG A 1 95 ? 16.644 12.156 12.586 1.00 95.50 95 ARG A N 1
ATOM 680 C CA . ARG A 1 95 ? 17.245 11.332 11.529 1.00 95.50 95 ARG A CA 1
ATOM 681 C C . ARG A 1 95 ? 16.542 11.522 10.184 1.00 95.50 95 ARG A C 1
ATOM 683 O O . ARG A 1 95 ? 17.215 11.650 9.166 1.00 95.50 95 ARG A O 1
ATOM 690 N N . ALA A 1 96 ? 15.211 11.581 10.166 1.00 96.12 96 ALA A N 1
ATOM 691 C CA . ALA A 1 96 ? 14.451 11.833 8.946 1.00 96.12 96 ALA A CA 1
ATOM 692 C C . ALA A 1 96 ? 14.728 13.232 8.367 1.00 96.12 96 ALA A C 1
ATOM 694 O O . ALA A 1 96 ? 14.859 13.372 7.153 1.00 96.12 96 ALA A O 1
ATOM 695 N N . ALA A 1 97 ? 14.853 14.263 9.209 1.00 95.00 97 ALA A N 1
ATOM 696 C CA . ALA A 1 97 ? 15.247 15.604 8.774 1.00 95.00 97 ALA A CA 1
ATOM 697 C C . ALA A 1 97 ? 16.645 15.601 8.135 1.00 95.00 97 ALA A C 1
ATOM 699 O O . ALA A 1 97 ? 16.815 16.127 7.036 1.00 95.00 97 ALA A O 1
ATOM 700 N N . ASN A 1 98 ? 17.607 14.919 8.762 1.00 94.25 98 ASN A N 1
ATOM 701 C CA . ASN A 1 98 ? 18.965 14.787 8.236 1.00 94.25 98 ASN A CA 1
ATOM 702 C C . ASN A 1 98 ? 18.992 14.057 6.890 1.00 94.25 98 ASN A C 1
ATOM 704 O O . ASN A 1 98 ? 19.684 14.489 5.976 1.00 94.25 98 ASN A O 1
ATOM 708 N N . LEU A 1 99 ? 18.210 12.983 6.734 1.00 92.75 99 LEU A N 1
ATOM 709 C CA . LEU A 1 99 ? 18.115 12.259 5.465 1.00 92.75 99 LEU A CA 1
ATOM 710 C C . LEU A 1 99 ? 17.520 13.131 4.357 1.00 92.75 99 LEU A C 1
ATOM 712 O O . LEU A 1 99 ? 18.058 13.143 3.254 1.00 92.75 99 LEU A O 1
ATOM 716 N N . ARG A 1 100 ? 16.464 13.905 4.639 1.00 90.06 100 ARG A N 1
ATOM 717 C CA . ARG A 1 100 ? 15.891 14.847 3.660 1.00 90.06 100 ARG A CA 1
ATOM 718 C C . ARG A 1 100 ? 16.899 15.920 3.254 1.00 90.06 100 ARG A C 1
ATOM 720 O O . ARG A 1 100 ? 17.052 16.173 2.066 1.00 90.06 100 ARG A O 1
ATOM 727 N N . ALA A 1 101 ? 17.625 16.489 4.216 1.00 88.75 101 ALA A N 1
ATOM 728 C CA . ALA A 1 101 ? 18.676 17.470 3.946 1.00 88.75 101 ALA A CA 1
ATOM 729 C C . ALA A 1 101 ? 19.858 16.872 3.159 1.00 88.75 101 ALA A C 1
ATOM 731 O O . ALA A 1 101 ? 20.466 17.552 2.338 1.00 88.75 101 ALA A O 1
ATOM 732 N N . ALA A 1 102 ? 20.161 15.591 3.378 1.00 82.56 102 ALA A N 1
ATOM 733 C CA . ALA A 1 102 ? 21.232 14.863 2.705 1.00 82.56 102 ALA A CA 1
ATOM 734 C C . ALA A 1 102 ? 20.835 14.281 1.336 1.00 82.56 102 ALA A C 1
ATOM 736 O O . ALA A 1 102 ? 21.660 13.617 0.714 1.00 82.56 102 ALA A O 1
ATOM 737 N N . THR A 1 103 ? 19.598 14.483 0.864 1.00 74.56 103 THR A N 1
ATOM 738 C CA . THR A 1 103 ? 19.109 13.889 -0.388 1.00 74.56 103 THR A CA 1
ATOM 739 C C . THR A 1 103 ? 19.141 14.907 -1.542 1.00 74.56 103 THR A C 1
ATOM 741 O O . THR A 1 103 ? 18.186 15.663 -1.707 1.00 74.56 103 THR A O 1
ATOM 744 N N . PRO A 1 104 ? 20.187 14.926 -2.396 1.00 65.44 104 PRO A N 1
ATOM 745 C CA . PRO A 1 104 ? 20.296 15.871 -3.515 1.00 65.44 104 PRO A CA 1
ATOM 746 C C . PRO A 1 104 ? 19.437 15.523 -4.745 1.00 65.44 104 PRO A C 1
ATOM 748 O O . PRO A 1 104 ? 19.337 16.336 -5.660 1.00 65.44 104 PRO A O 1
ATOM 751 N N . TRP A 1 105 ? 18.813 14.341 -4.817 1.00 64.94 105 TRP A N 1
ATOM 752 C CA . TRP A 1 105 ? 18.159 13.887 -6.057 1.00 64.94 105 TRP A CA 1
ATOM 753 C C . TRP A 1 105 ? 16.727 14.416 -6.273 1.00 64.94 105 TRP A C 1
ATOM 755 O O . TRP A 1 105 ? 16.179 14.232 -7.354 1.00 64.94 105 TRP A O 1
ATOM 765 N N . GLN A 1 106 ? 16.125 15.124 -5.305 1.00 58.16 106 GLN A N 1
ATOM 766 C CA . GLN A 1 106 ? 14.780 15.713 -5.461 1.00 58.16 106 GLN A CA 1
ATOM 767 C C . GLN A 1 106 ? 14.749 17.035 -6.257 1.00 58.16 106 GLN A C 1
ATOM 769 O O . GLN A 1 106 ? 13.670 17.565 -6.507 1.00 58.16 106 GLN A O 1
ATOM 774 N N . ALA A 1 107 ? 15.896 17.566 -6.698 1.00 54.72 107 ALA A N 1
ATOM 775 C CA . ALA A 1 107 ? 15.957 18.820 -7.460 1.00 54.72 107 ALA A CA 1
ATOM 776 C C . ALA A 1 107 ? 15.671 18.676 -8.971 1.00 54.72 107 ALA A C 1
ATOM 778 O O . ALA A 1 107 ? 15.706 19.671 -9.691 1.00 54.72 107 ALA A O 1
ATOM 779 N N . SER A 1 108 ? 15.386 17.473 -9.478 1.00 53.47 108 SER A N 1
ATOM 780 C CA . SER A 1 108 ? 15.030 17.264 -10.886 1.00 53.47 108 SER A CA 1
ATOM 781 C C . SER A 1 108 ? 13.553 16.913 -11.045 1.00 53.47 108 SER A C 1
ATOM 783 O O . SER A 1 108 ? 13.200 15.788 -11.391 1.00 53.47 108 SER A O 1
ATOM 785 N N . THR A 1 109 ? 12.679 17.889 -10.815 1.00 51.12 109 THR A N 1
ATOM 786 C CA . THR A 1 109 ? 11.386 17.951 -11.500 1.00 51.12 109 THR A CA 1
ATOM 787 C C . THR A 1 109 ? 11.590 18.706 -12.818 1.00 51.12 109 THR A C 1
ATOM 789 O O . THR A 1 109 ? 11.704 19.932 -12.808 1.00 51.12 109 THR A O 1
ATOM 792 N N . PRO A 1 110 ? 11.667 18.039 -13.985 1.00 55.62 110 PRO A N 1
ATOM 793 C CA . PRO A 1 110 ? 11.463 18.746 -15.238 1.00 55.62 110 PRO A CA 1
ATOM 794 C C . PRO A 1 110 ? 10.007 19.224 -15.259 1.00 55.62 110 PRO A C 1
ATOM 796 O O . PRO A 1 110 ? 9.07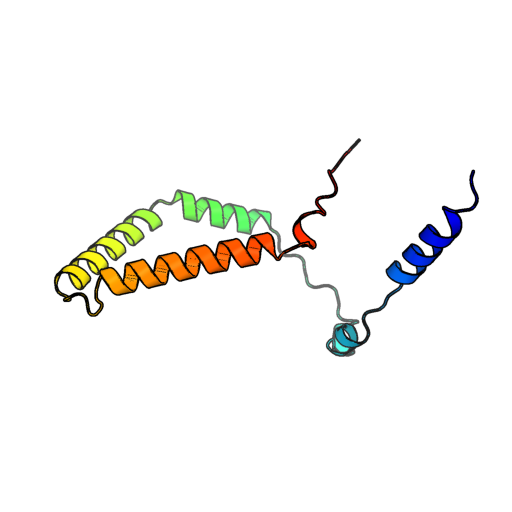5 18.429 -15.359 1.00 55.62 110 PRO A O 1
ATOM 799 N N . SER A 1 111 ? 9.832 20.535 -15.094 1.00 56.16 111 SER A N 1
ATOM 800 C CA . SER A 1 111 ? 8.570 21.237 -15.304 1.00 56.16 111 SER A CA 1
ATOM 801 C C . SER A 1 111 ? 8.036 20.880 -16.690 1.00 56.16 111 SER A C 1
ATOM 803 O O . SER A 1 111 ? 8.623 21.254 -17.709 1.00 56.16 111 SER A O 1
ATOM 805 N N . ALA A 1 112 ? 6.949 20.109 -16.717 1.00 52.06 112 ALA A N 1
ATOM 806 C CA . ALA A 1 112 ? 6.191 19.824 -17.918 1.00 52.06 112 ALA A CA 1
ATOM 807 C C . ALA A 1 112 ? 5.635 21.148 -18.458 1.00 52.06 112 ALA A C 1
ATOM 809 O O . ALA A 1 112 ? 4.644 21.675 -17.959 1.00 52.06 112 ALA A O 1
ATOM 810 N N . SER A 1 113 ? 6.307 21.695 -19.465 1.00 54.91 113 SER A N 1
ATOM 811 C CA . SER A 1 113 ? 5.734 22.683 -20.372 1.00 54.91 113 SER A CA 1
ATOM 812 C C . SER A 1 113 ? 5.299 21.923 -21.622 1.00 54.91 113 SER A C 1
ATOM 814 O O . SER A 1 113 ? 6.109 21.331 -22.330 1.00 54.91 113 SER A O 1
ATOM 816 N N . LEU A 1 114 ? 3.989 21.879 -21.817 1.00 47.41 114 LEU A N 1
ATOM 817 C CA . LEU A 1 114 ? 3.269 21.311 -22.950 1.00 47.41 114 LEU A CA 1
ATOM 818 C C . LEU A 1 114 ? 2.183 22.336 -23.307 1.00 47.41 114 LEU A C 1
ATOM 820 O O . LEU A 1 114 ? 1.622 22.942 -22.392 1.00 47.41 114 LEU A O 1
ATOM 824 N N . PRO A 1 115 ? 1.758 22.368 -24.571 1.00 58.03 115 PRO A N 1
ATOM 825 C CA . PRO A 1 115 ? 2.392 23.026 -25.717 1.00 58.03 115 PRO A CA 1
ATOM 826 C C . PRO A 1 115 ? 2.023 24.512 -25.872 1.00 58.03 115 PRO A C 1
ATOM 828 O O . PRO A 1 115 ? 0.947 24.926 -25.388 1.00 58.03 115 PRO A O 1
#

Secondary structure (DSSP, 8-state):
--SSSHHHHHHHHHHHT---HHHHTTS-HHHHTSPPPPPP-HHHHHHHHHHHHHT-HHHHHHHHHHHHHHHHHHTSPPSS-HHHHHHHHHHHHHHHHHHHHT-GGGG--------